Protein AF-A0A7S3LJ44-F1 (afdb_monomer_lite)

Sequence (161 aa):
GELAVGVLLSIAQGLLSTVARPLLLRAIIILIQNPDGLSDSEVNHQGAALAAGISICILVEGLLQAHVKQLLSIKLGSRFLGWTMALIHRKSLAVSEDALSKSGLVENSIIGNDLVRIYEDWRWMCLLPFIVTALIGGIVILGVTLKLSSLVGMAVMASIV

Structure (mmCIF, N/CA/C/O backbone):
data_AF-A0A7S3LJ44-F1
#
_entry.id   AF-A0A7S3LJ44-F1
#
loop_
_atom_site.group_PDB
_atom_site.id
_atom_site.type_symbol
_atom_site.label_atom_id
_atom_site.label_alt_id
_atom_site.label_comp_id
_atom_site.label_asym_id
_atom_site.label_entity_id
_atom_site.label_seq_id
_atom_site.pdbx_PDB_ins_code
_atom_site.Cartn_x
_atom_site.Cartn_y
_atom_site.Cartn_z
_atom_site.occupancy
_atom_site.B_iso_or_equiv
_atom_site.auth_seq_id
_atom_site.auth_comp_id
_atom_site.auth_asym_id
_atom_site.auth_atom_id
_atom_site.pdbx_PDB_model_num
ATOM 1 N N . GLY A 1 1 ? -16.992 10.499 3.369 1.00 76.81 1 GLY A N 1
ATOM 2 C CA . GLY A 1 1 ? -16.202 10.215 2.153 1.00 76.81 1 GLY A CA 1
ATOM 3 C C . GLY A 1 1 ? -14.746 9.828 2.399 1.00 76.81 1 GLY A C 1
ATOM 4 O O . GLY A 1 1 ? -14.104 9.394 1.456 1.00 76.81 1 GLY A O 1
ATOM 5 N N . GLU A 1 2 ? -14.197 9.945 3.615 1.00 81.81 2 GLU A N 1
ATOM 6 C CA . GLU A 1 2 ? -12.754 9.738 3.864 1.00 81.81 2 GLU A CA 1
ATOM 7 C C . GLU A 1 2 ? -12.274 8.293 3.648 1.00 81.81 2 GLU A C 1
ATOM 9 O O . GLU A 1 2 ? -11.165 8.092 3.163 1.00 81.81 2 GLU A O 1
ATOM 14 N N . LEU A 1 3 ? -13.120 7.297 3.940 1.00 85.31 3 LEU A N 1
ATOM 15 C CA . LEU A 1 3 ? -12.811 5.886 3.688 1.00 85.31 3 LEU A CA 1
ATOM 16 C C . LEU A 1 3 ? -12.661 5.598 2.187 1.00 85.31 3 LEU A C 1
ATOM 18 O O . LEU A 1 3 ? -11.682 4.982 1.784 1.00 85.31 3 LEU A O 1
ATOM 22 N N . ALA A 1 4 ? -13.576 6.104 1.354 1.00 89.38 4 ALA A N 1
ATOM 23 C CA . ALA A 1 4 ? -13.499 5.929 -0.097 1.00 89.38 4 ALA A CA 1
ATOM 24 C C . ALA A 1 4 ? -12.223 6.564 -0.673 1.00 89.38 4 ALA A C 1
ATOM 26 O O . ALA A 1 4 ? -11.517 5.930 -1.449 1.00 89.38 4 ALA A O 1
ATOM 27 N N . VAL A 1 5 ? -11.882 7.780 -0.234 1.00 91.31 5 VAL A N 1
ATOM 28 C CA . VAL A 1 5 ? -10.646 8.460 -0.651 1.00 91.31 5 VAL A CA 1
ATOM 29 C C . VAL A 1 5 ? -9.409 7.682 -0.194 1.00 91.31 5 VAL A C 1
ATOM 31 O O . VAL A 1 5 ? -8.505 7.460 -0.992 1.00 91.31 5 VAL A O 1
ATOM 34 N N . GLY A 1 6 ? -9.375 7.216 1.058 1.00 88.56 6 GLY A N 1
ATOM 35 C CA . GLY A 1 6 ? -8.257 6.426 1.574 1.00 88.56 6 GLY A CA 1
ATOM 36 C C . GLY A 1 6 ? -8.052 5.112 0.814 1.00 88.56 6 GLY A C 1
ATOM 37 O O . GLY A 1 6 ? -6.918 4.772 0.487 1.00 88.56 6 GLY A O 1
ATOM 38 N N . VAL A 1 7 ? -9.135 4.408 0.469 1.00 90.38 7 VAL A N 1
ATOM 39 C CA . VAL A 1 7 ? -9.077 3.173 -0.331 1.00 90.38 7 VAL A CA 1
ATOM 40 C C . VAL A 1 7 ? -8.586 3.457 -1.751 1.00 90.38 7 VAL A C 1
ATOM 42 O O . VAL A 1 7 ? -7.688 2.766 -2.223 1.00 90.38 7 VAL A O 1
ATOM 45 N N . LEU A 1 8 ? -9.103 4.495 -2.416 1.00 92.25 8 LEU A N 1
ATOM 46 C CA . LEU A 1 8 ? -8.665 4.873 -3.766 1.00 92.25 8 LEU A CA 1
ATOM 47 C C . LEU A 1 8 ? -7.177 5.244 -3.812 1.00 92.25 8 LEU A C 1
ATOM 49 O O . LEU A 1 8 ? -6.456 4.786 -4.696 1.00 92.25 8 LEU A O 1
ATOM 53 N N . LEU A 1 9 ? -6.698 6.021 -2.837 1.00 91.62 9 LEU A N 1
ATOM 54 C CA . LEU A 1 9 ? -5.278 6.367 -2.730 1.00 91.62 9 LEU A CA 1
ATOM 55 C C . LEU A 1 9 ? -4.411 5.133 -2.448 1.00 91.62 9 LEU A C 1
ATOM 57 O O . LEU A 1 9 ? -3.308 5.026 -2.976 1.00 91.62 9 LEU A O 1
ATOM 61 N N . SER A 1 10 ? -4.920 4.184 -1.660 1.00 91.12 10 SER A N 1
ATOM 62 C CA . SER A 1 10 ? -4.233 2.926 -1.365 1.00 91.12 10 SER A CA 1
ATOM 63 C C . SER A 1 10 ? -4.122 2.021 -2.599 1.00 91.12 10 SER A C 1
ATOM 65 O O . SER A 1 10 ? -3.060 1.445 -2.833 1.00 91.12 10 SER A O 1
ATOM 67 N N . ILE A 1 11 ? -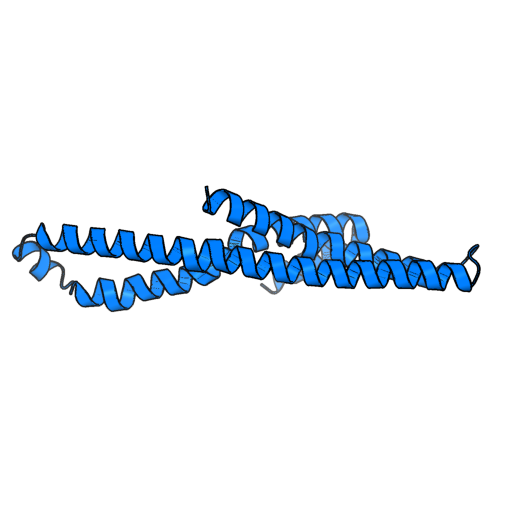5.166 1.971 -3.437 1.00 91.31 11 ILE A N 1
ATOM 68 C CA . ILE A 1 11 ? -5.138 1.292 -4.743 1.00 91.31 11 ILE A CA 1
ATOM 69 C C . ILE A 1 11 ? -4.098 1.942 -5.662 1.00 91.31 11 ILE A C 1
ATOM 71 O O . ILE A 1 11 ? -3.262 1.247 -6.238 1.00 91.31 11 ILE A O 1
ATOM 75 N N . ALA A 1 12 ? -4.119 3.273 -5.781 1.00 90.88 12 ALA A N 1
ATOM 76 C CA . ALA A 1 12 ? -3.168 4.004 -6.615 1.00 90.88 12 ALA A CA 1
ATOM 77 C C . ALA A 1 12 ? -1.716 3.773 -6.162 1.00 90.88 12 ALA A C 1
ATOM 79 O O . ALA A 1 12 ? -0.843 3.529 -6.992 1.00 90.88 12 ALA A O 1
ATOM 80 N N . GLN A 1 13 ? -1.471 3.779 -4.849 1.00 92.12 13 GLN A N 1
ATOM 81 C CA . GLN A 1 13 ? -0.169 3.460 -4.265 1.00 92.12 13 GLN A CA 1
ATOM 82 C C . GLN A 1 13 ? 0.279 2.031 -4.617 1.00 92.12 13 GLN A C 1
ATOM 84 O O . GLN A 1 13 ? 1.432 1.837 -4.996 1.00 92.12 13 GLN A O 1
ATOM 89 N N . GLY A 1 14 ? -0.615 1.041 -4.508 1.00 88.88 14 GLY A N 1
ATOM 90 C CA . GLY A 1 14 ? -0.314 -0.358 -4.829 1.00 88.88 14 GLY A CA 1
ATOM 91 C C . GLY A 1 14 ? 0.053 -0.563 -6.298 1.00 88.88 14 GLY A C 1
ATOM 92 O O . GLY A 1 14 ? 1.026 -1.251 -6.606 1.00 88.88 14 GLY A O 1
ATOM 93 N N . LEU A 1 15 ? -0.669 0.090 -7.212 1.00 89.12 15 LEU A N 1
ATOM 94 C CA . LEU A 1 15 ? -0.359 0.057 -8.645 1.00 89.12 15 LEU A CA 1
ATOM 95 C C . LEU A 1 15 ? 0.974 0.745 -8.958 1.00 89.12 15 LEU A C 1
ATOM 97 O O . LEU A 1 15 ? 1.778 0.225 -9.731 1.00 89.12 15 LEU A O 1
ATOM 101 N N . LEU A 1 16 ? 1.239 1.895 -8.341 1.00 89.62 16 LEU A N 1
ATOM 102 C CA . LEU A 1 16 ? 2.481 2.632 -8.554 1.00 89.62 16 LEU A CA 1
ATOM 103 C C . LEU A 1 16 ? 3.705 1.812 -8.105 1.00 89.62 16 LEU A C 1
ATOM 105 O O . LEU A 1 16 ? 4.692 1.715 -8.837 1.00 89.62 16 LEU A O 1
ATOM 109 N N . SER A 1 17 ? 3.615 1.159 -6.944 1.00 88.50 17 SER A N 1
ATOM 110 C CA . SER A 1 17 ? 4.731 0.395 -6.382 1.00 88.50 17 SER A CA 1
ATOM 111 C C . SER A 1 17 ? 4.990 -0.926 -7.114 1.00 88.50 17 SER A C 1
ATOM 113 O O . SER A 1 17 ? 6.148 -1.297 -7.311 1.00 88.50 17 SER A O 1
ATOM 115 N N . THR A 1 18 ? 3.936 -1.632 -7.538 1.00 88.88 18 THR A N 1
ATOM 116 C CA . THR A 1 18 ? 4.057 -2.990 -8.105 1.00 88.88 18 THR A CA 1
ATOM 117 C C . THR A 1 18 ? 4.041 -3.054 -9.621 1.00 88.88 18 THR A C 1
ATOM 119 O O . THR A 1 18 ? 4.565 -4.012 -10.182 1.00 88.88 18 THR A O 1
ATOM 122 N N . VAL A 1 19 ? 3.497 -2.042 -10.299 1.00 88.12 19 VAL A N 1
ATOM 123 C CA . VAL A 1 19 ? 3.418 -2.009 -11.765 1.00 88.12 19 VAL A CA 1
ATOM 124 C C . VAL A 1 19 ? 4.377 -0.971 -12.333 1.00 88.12 19 VAL A C 1
ATOM 126 O O . VAL A 1 19 ? 5.262 -1.317 -13.115 1.00 88.12 19 VAL A O 1
ATOM 129 N N . ALA A 1 20 ? 4.251 0.297 -11.929 1.00 87.44 20 ALA A N 1
ATOM 130 C CA . ALA A 1 20 ? 5.025 1.375 -12.545 1.00 87.44 20 ALA A CA 1
ATOM 131 C C . ALA A 1 20 ? 6.531 1.239 -12.274 1.00 87.44 20 ALA A C 1
ATOM 133 O O . AL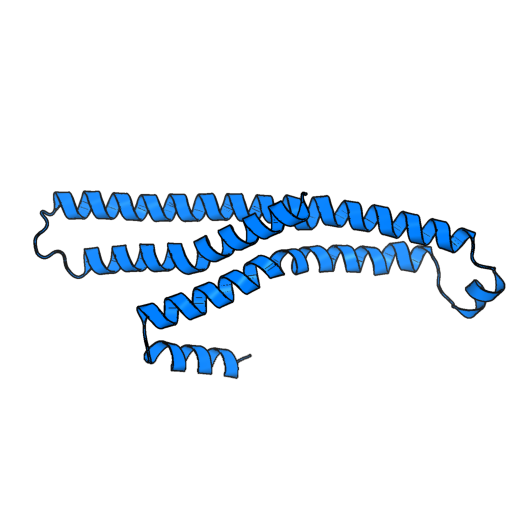A A 1 20 ? 7.334 1.339 -13.202 1.00 87.44 20 ALA A O 1
ATOM 134 N N . ARG A 1 21 ? 6.926 0.946 -11.028 1.00 87.38 21 ARG A N 1
ATOM 135 C CA . ARG A 1 21 ? 8.345 0.832 -10.659 1.00 87.38 21 ARG A CA 1
ATOM 136 C C . ARG A 1 21 ? 9.072 -0.306 -11.406 1.00 87.38 21 ARG A C 1
ATOM 138 O O . ARG A 1 21 ? 10.112 -0.016 -11.999 1.00 87.38 21 ARG A O 1
ATOM 145 N N . PRO A 1 22 ? 8.566 -1.557 -11.464 1.00 87.31 22 PRO A N 1
ATOM 146 C CA . PRO A 1 22 ? 9.215 -2.609 -12.252 1.00 87.31 22 PRO A CA 1
ATOM 147 C C . PRO A 1 22 ? 9.249 -2.323 -13.757 1.00 87.31 22 PRO A C 1
ATOM 149 O O . PRO A 1 22 ? 10.240 -2.646 -14.409 1.00 87.31 22 PRO A O 1
ATOM 152 N N . LEU A 1 23 ? 8.207 -1.693 -14.316 1.00 87.62 23 LEU A N 1
ATOM 153 C CA . LEU A 1 23 ? 8.180 -1.318 -15.734 1.00 87.62 23 LEU A CA 1
ATOM 154 C C . LEU A 1 23 ? 9.235 -0.260 -16.076 1.00 87.62 23 LEU A C 1
ATOM 156 O O . LEU A 1 23 ? 9.946 -0.412 -17.067 1.00 87.62 23 LEU A O 1
ATOM 160 N N . LEU A 1 24 ? 9.368 0.779 -15.247 1.00 87.50 24 LEU A N 1
ATOM 161 C CA . LEU A 1 24 ? 10.394 1.809 -15.425 1.00 87.50 24 LEU A CA 1
ATOM 162 C C . LEU A 1 24 ? 11.801 1.218 -15.303 1.00 87.50 24 LEU A C 1
ATOM 164 O O . LEU A 1 24 ? 12.668 1.509 -16.124 1.00 87.50 24 LEU A O 1
ATOM 168 N N . LEU A 1 25 ? 12.019 0.336 -14.325 1.00 87.44 25 LEU A N 1
ATOM 169 C CA . LEU A 1 25 ? 13.302 -0.340 -14.153 1.00 87.44 25 LEU A CA 1
ATOM 170 C C . LEU A 1 25 ? 13.634 -1.235 -15.357 1.00 87.44 25 LEU A C 1
ATOM 172 O O . LEU A 1 25 ? 14.760 -1.223 -15.849 1.00 87.44 25 LEU A O 1
ATOM 176 N N . ARG A 1 26 ? 12.641 -1.956 -15.890 1.00 85.81 26 ARG A N 1
ATOM 177 C CA . ARG A 1 26 ? 12.791 -2.745 -17.118 1.00 85.81 26 ARG A CA 1
ATOM 178 C C . ARG A 1 26 ? 13.149 -1.866 -18.319 1.00 85.81 26 ARG A C 1
ATOM 180 O O . ARG A 1 26 ? 14.005 -2.261 -19.103 1.00 85.81 26 ARG A O 1
ATOM 187 N N . ALA A 1 27 ? 12.523 -0.698 -18.463 1.00 86.25 27 ALA A N 1
ATOM 188 C CA . ALA A 1 27 ? 12.820 0.232 -19.552 1.00 86.25 27 ALA A CA 1
ATOM 189 C C . ALA A 1 27 ? 14.277 0.722 -19.504 1.00 86.25 27 ALA A C 1
ATOM 191 O O . ALA A 1 27 ? 14.942 0.741 -20.536 1.00 86.25 27 ALA A O 1
ATOM 192 N N . ILE A 1 28 ? 14.796 1.027 -18.309 1.00 86.12 28 ILE A N 1
ATOM 193 C CA . ILE A 1 28 ? 16.209 1.395 -18.121 1.00 86.12 28 ILE A CA 1
ATOM 194 C C . ILE A 1 28 ? 17.136 0.245 -18.527 1.00 86.12 28 ILE A C 1
ATOM 196 O O . ILE A 1 28 ? 18.104 0.468 -19.247 1.00 86.12 28 ILE A O 1
ATOM 200 N N . ILE A 1 29 ? 16.838 -0.988 -18.106 1.00 85.69 29 ILE A N 1
ATOM 201 C CA . ILE A 1 29 ? 17.660 -2.157 -18.457 1.00 85.69 29 ILE A CA 1
ATOM 202 C C . ILE A 1 29 ? 17.701 -2.359 -19.976 1.00 85.69 29 ILE A C 1
ATOM 204 O O . ILE A 1 29 ? 18.773 -2.589 -20.528 1.00 85.69 29 ILE A O 1
ATOM 208 N N . ILE A 1 30 ? 16.559 -2.238 -20.660 1.00 85.44 30 ILE A N 1
ATOM 209 C CA . ILE A 1 30 ? 16.484 -2.396 -22.119 1.00 85.44 30 ILE A CA 1
ATOM 210 C C . ILE A 1 30 ? 17.289 -1.304 -22.835 1.00 85.44 30 ILE A C 1
ATOM 212 O O . ILE A 1 30 ? 18.012 -1.626 -23.776 1.00 85.44 30 ILE A O 1
ATOM 216 N N . LEU A 1 31 ? 17.202 -0.051 -22.368 1.00 82.88 31 LEU A N 1
ATOM 217 C CA . LEU A 1 31 ? 17.961 1.078 -22.918 1.00 82.88 31 LEU A CA 1
ATOM 218 C C . LEU A 1 31 ? 19.478 0.860 -22.802 1.00 82.88 31 LEU A C 1
ATOM 220 O O . LEU A 1 31 ? 20.220 1.203 -23.714 1.00 82.88 31 LEU A O 1
ATOM 224 N N . ILE A 1 32 ? 19.935 0.261 -21.698 1.00 82.38 32 ILE A N 1
ATOM 225 C CA . ILE A 1 32 ? 21.353 -0.067 -21.488 1.00 82.38 32 ILE A CA 1
ATOM 226 C C . ILE A 1 32 ? 21.785 -1.267 -22.349 1.00 82.38 32 ILE A C 1
ATOM 228 O O . ILE A 1 32 ? 22.918 -1.306 -22.818 1.00 82.38 32 ILE A O 1
ATOM 232 N N . GLN A 1 33 ? 20.910 -2.262 -22.539 1.00 82.56 33 GLN A N 1
ATOM 233 C CA . GLN A 1 33 ? 21.244 -3.509 -23.239 1.00 82.56 33 GLN A CA 1
ATOM 234 C C . GLN A 1 33 ? 21.248 -3.396 -24.768 1.00 82.56 33 GLN A C 1
ATOM 236 O O . GLN A 1 33 ? 22.014 -4.112 -25.402 1.00 82.56 33 GLN A O 1
ATOM 241 N N . ASN A 1 34 ? 20.406 -2.540 -25.357 1.00 74.69 34 ASN A N 1
ATOM 242 C CA . ASN A 1 34 ? 20.332 -2.348 -26.810 1.00 74.69 34 ASN A CA 1
ATOM 243 C C . ASN A 1 34 ? 20.461 -0.854 -27.160 1.00 74.69 34 ASN A C 1
ATOM 245 O O . ASN A 1 34 ? 19.450 -0.210 -27.443 1.00 74.69 34 ASN A O 1
ATOM 249 N N . PRO A 1 35 ? 21.680 -0.287 -27.148 1.00 69.19 35 PRO A N 1
ATOM 250 C CA . PRO A 1 35 ? 21.918 1.094 -27.575 1.00 69.19 35 PRO A CA 1
ATOM 251 C C . PRO A 1 35 ? 21.853 1.282 -29.106 1.00 69.19 35 PRO A C 1
ATOM 253 O O . PRO A 1 35 ? 22.077 2.387 -29.599 1.00 69.19 35 PRO A O 1
ATOM 256 N N . ASP A 1 36 ? 21.562 0.220 -29.866 1.00 58.28 36 ASP A N 1
ATOM 257 C CA . ASP A 1 36 ? 21.636 0.190 -31.326 1.00 58.28 36 ASP A CA 1
ATOM 258 C C . ASP A 1 36 ? 20.724 1.248 -31.974 1.00 58.28 36 ASP A C 1
ATOM 260 O O . ASP A 1 36 ? 19.501 1.110 -32.027 1.00 58.28 36 ASP A O 1
ATOM 264 N N . GLY A 1 37 ? 21.341 2.311 -32.496 1.00 61.75 37 GLY A N 1
ATOM 265 C CA . GLY A 1 37 ? 20.680 3.357 -33.283 1.00 61.75 37 GLY A CA 1
ATOM 266 C C . GLY A 1 37 ? 20.503 4.713 -32.593 1.00 61.75 37 GLY A C 1
ATOM 267 O O . GLY A 1 37 ? 19.991 5.626 -33.237 1.00 61.75 37 GLY A O 1
ATOM 268 N N . LEU A 1 38 ? 20.936 4.876 -31.337 1.00 65.06 38 LEU A N 1
ATOM 269 C CA . LEU A 1 38 ? 20.912 6.156 -30.612 1.00 65.06 38 LEU A CA 1
ATOM 270 C C . LEU A 1 38 ? 22.332 6.708 -30.439 1.00 65.06 38 LEU A C 1
ATOM 272 O O . LEU A 1 38 ? 23.267 5.959 -30.168 1.00 65.06 38 LEU A O 1
ATOM 276 N N . SER A 1 39 ? 22.504 8.025 -30.565 1.00 74.00 39 SER A N 1
ATOM 277 C CA . SER A 1 39 ? 23.787 8.663 -30.235 1.00 74.00 39 SER A CA 1
ATOM 278 C C . SER A 1 39 ? 24.044 8.609 -28.722 1.00 74.00 39 SER A C 1
ATOM 280 O O . SER A 1 39 ? 23.103 8.712 -27.933 1.00 74.00 39 SER A O 1
ATOM 282 N N . ASP A 1 40 ? 25.311 8.561 -28.290 1.00 74.81 40 ASP A N 1
ATOM 283 C CA . ASP A 1 40 ? 25.703 8.535 -26.862 1.00 74.81 40 ASP A CA 1
ATOM 284 C C . ASP A 1 40 ? 25.051 9.659 -26.028 1.00 74.81 40 ASP A C 1
ATOM 286 O O . ASP A 1 40 ? 24.754 9.502 -24.841 1.00 74.81 40 ASP A O 1
ATOM 290 N N . SER A 1 41 ? 24.779 10.809 -26.655 1.00 74.06 41 SER A N 1
ATOM 291 C CA . SER A 1 41 ? 24.080 11.924 -26.009 1.00 74.06 41 SER A CA 1
ATOM 292 C C . SER A 1 41 ? 22.580 11.672 -25.796 1.00 74.06 41 SER A C 1
ATOM 294 O O . SER A 1 41 ? 22.013 12.180 -24.829 1.00 74.06 41 SER A O 1
ATOM 296 N N . GLU A 1 42 ? 21.921 10.925 -26.681 1.00 77.00 42 GLU A N 1
ATOM 297 C CA . GLU A 1 42 ? 20.486 10.622 -26.594 1.00 77.00 42 GLU A CA 1
ATOM 298 C C . GLU A 1 42 ? 20.221 9.523 -25.568 1.00 77.00 42 GLU A C 1
ATOM 300 O O . GLU A 1 42 ? 19.290 9.647 -24.771 1.00 77.00 42 GLU A O 1
ATOM 305 N N . VAL A 1 43 ? 21.089 8.507 -25.514 1.00 77.44 43 VAL A N 1
ATOM 306 C CA . VAL A 1 43 ? 21.043 7.456 -24.484 1.00 77.44 43 VAL A CA 1
ATOM 307 C C . VAL A 1 43 ? 21.180 8.071 -23.089 1.00 77.44 43 VAL A C 1
ATOM 309 O O . VAL A 1 43 ? 20.398 7.753 -22.192 1.00 77.44 43 VAL A O 1
ATOM 312 N N . ASN A 1 44 ? 22.103 9.024 -22.912 1.00 81.44 44 ASN A N 1
ATOM 313 C CA . ASN A 1 44 ? 22.272 9.734 -21.644 1.00 81.44 44 ASN A CA 1
ATOM 314 C C . ASN A 1 44 ? 21.055 10.594 -21.272 1.00 81.44 44 ASN A C 1
ATOM 316 O O . ASN A 1 44 ? 20.632 10.583 -20.115 1.00 81.44 44 ASN A O 1
ATOM 320 N N . HIS A 1 45 ? 20.458 11.314 -22.228 1.00 83.06 45 HIS A N 1
ATOM 321 C CA . HIS A 1 45 ? 19.283 12.144 -21.948 1.00 83.06 45 HIS A CA 1
ATOM 322 C C . HIS A 1 45 ? 18.048 11.296 -21.599 1.00 83.06 45 HIS A C 1
ATOM 324 O O . HIS A 1 45 ? 17.346 11.584 -20.628 1.00 83.06 45 HIS A O 1
ATOM 330 N N . GLN A 1 46 ? 17.808 10.211 -22.341 1.00 82.81 46 GLN A N 1
ATOM 331 C CA . GLN A 1 46 ? 16.699 9.289 -22.085 1.00 82.81 46 GLN A CA 1
ATOM 332 C C . GLN A 1 46 ? 16.896 8.496 -20.786 1.00 82.81 46 GLN A C 1
ATOM 334 O O . GLN A 1 46 ? 15.951 8.344 -20.009 1.00 82.81 46 GLN A O 1
ATOM 339 N N . GLY A 1 47 ? 18.122 8.052 -20.498 1.00 84.31 47 GLY A N 1
ATOM 340 C CA . GLY A 1 47 ? 18.464 7.382 -19.244 1.00 84.31 47 GLY A CA 1
ATOM 341 C C . GLY A 1 47 ? 18.260 8.291 -18.031 1.00 84.31 47 GLY A C 1
ATOM 342 O O . GLY A 1 47 ? 17.633 7.883 -17.051 1.00 84.31 47 GLY A O 1
ATOM 343 N N . ALA A 1 48 ? 18.699 9.551 -18.121 1.00 86.06 48 ALA A N 1
ATOM 344 C CA . ALA A 1 48 ? 18.470 10.551 -17.081 1.00 86.06 48 ALA A CA 1
ATOM 345 C C . ALA A 1 48 ? 16.972 10.831 -16.870 1.00 86.06 48 ALA A C 1
ATOM 347 O O . ALA A 1 48 ? 16.517 10.903 -15.726 1.00 86.06 48 ALA A O 1
ATOM 348 N N . ALA A 1 49 ? 16.186 10.923 -17.948 1.00 88.06 49 ALA A N 1
ATOM 349 C CA . ALA A 1 49 ? 14.739 11.120 -17.867 1.00 88.06 49 ALA A CA 1
ATOM 350 C C . ALA A 1 49 ? 14.022 9.939 -17.183 1.00 88.06 49 ALA A C 1
ATOM 352 O O . ALA A 1 49 ? 13.173 10.152 -16.315 1.00 88.06 49 ALA A O 1
ATOM 353 N N . LEU A 1 50 ? 14.387 8.694 -17.509 1.00 88.56 50 LEU A N 1
ATOM 354 C CA . LEU A 1 50 ? 13.822 7.500 -16.869 1.00 88.56 50 LEU A CA 1
ATOM 355 C C . LEU A 1 50 ? 14.214 7.393 -15.387 1.00 88.56 50 LEU A C 1
ATOM 357 O O . LEU A 1 50 ? 13.368 7.072 -14.549 1.00 88.56 50 LEU A O 1
ATOM 361 N N . ALA A 1 51 ? 15.464 7.714 -15.038 1.00 88.75 51 ALA A N 1
ATOM 362 C CA . ALA A 1 51 ? 15.927 7.744 -13.649 1.00 88.75 51 ALA A CA 1
ATOM 363 C C . ALA A 1 51 ? 15.215 8.831 -12.820 1.00 88.75 51 ALA A C 1
ATOM 365 O O . ALA A 1 51 ? 14.807 8.591 -11.676 1.00 88.75 51 ALA A O 1
ATOM 366 N N . ALA A 1 52 ? 14.994 10.010 -13.410 1.00 91.31 52 ALA A N 1
ATOM 367 C CA . ALA A 1 52 ? 14.170 11.055 -12.810 1.00 91.31 52 ALA A CA 1
ATOM 368 C C . ALA A 1 52 ? 12.720 10.576 -12.618 1.00 91.31 52 ALA A C 1
ATOM 370 O O . ALA A 1 52 ? 12.145 10.772 -11.547 1.00 91.31 52 ALA A O 1
ATOM 371 N N . GLY A 1 53 ? 12.160 9.864 -13.602 1.00 90.00 53 GLY A N 1
ATOM 372 C CA . GLY A 1 53 ? 10.839 9.240 -13.513 1.00 90.00 53 GLY A CA 1
ATOM 373 C C . GLY A 1 53 ? 10.708 8.263 -12.341 1.00 90.00 53 GLY A C 1
ATOM 374 O O . GLY A 1 53 ? 9.730 8.331 -11.596 1.00 90.00 53 GLY A O 1
ATOM 375 N N . ILE A 1 54 ? 11.710 7.407 -12.108 1.00 90.75 54 ILE A N 1
ATOM 376 C CA . ILE A 1 54 ? 11.742 6.511 -10.937 1.00 90.75 54 ILE A CA 1
ATOM 377 C C . ILE A 1 54 ? 11.792 7.310 -9.634 1.00 90.75 54 ILE A C 1
ATOM 379 O O . ILE A 1 54 ? 11.059 7.001 -8.695 1.00 90.75 54 ILE A O 1
ATOM 383 N N . SER A 1 55 ? 12.622 8.349 -9.576 1.00 91.69 55 SER A N 1
ATOM 384 C CA . SER A 1 55 ? 12.758 9.184 -8.377 1.00 91.69 55 SER A CA 1
ATOM 385 C C . SER A 1 55 ? 11.432 9.861 -8.013 1.00 91.69 55 SER A C 1
ATOM 387 O O . SER A 1 55 ? 11.004 9.819 -6.859 1.00 91.69 55 SER A O 1
ATOM 389 N N . ILE A 1 56 ? 10.732 10.410 -9.011 1.00 93.12 56 ILE A N 1
ATOM 390 C CA . ILE A 1 56 ? 9.396 10.996 -8.846 1.00 93.12 56 ILE A CA 1
ATOM 391 C C . ILE A 1 56 ? 8.389 9.925 -8.416 1.00 93.12 56 ILE A C 1
ATOM 393 O O . ILE A 1 56 ? 7.614 10.153 -7.491 1.00 93.12 56 ILE A O 1
ATOM 397 N N . CYS A 1 57 ? 8.420 8.746 -9.039 1.00 92.31 57 CYS A N 1
ATOM 398 C CA . CYS A 1 57 ? 7.545 7.626 -8.699 1.00 92.31 57 CYS A CA 1
ATOM 399 C C . CYS A 1 57 ? 7.687 7.222 -7.221 1.00 92.31 57 CYS A C 1
ATOM 401 O O . CYS A 1 57 ? 6.684 7.076 -6.527 1.00 92.31 57 CYS A O 1
ATOM 403 N N . ILE A 1 58 ? 8.921 7.099 -6.719 1.00 92.12 58 ILE A N 1
ATOM 404 C CA . ILE A 1 58 ? 9.203 6.764 -5.314 1.00 92.12 58 ILE A CA 1
ATOM 405 C C . ILE A 1 58 ? 8.711 7.874 -4.378 1.00 92.12 58 ILE A C 1
ATOM 407 O O . ILE A 1 58 ? 8.121 7.590 -3.335 1.00 92.12 58 ILE A O 1
ATOM 411 N N . LEU A 1 59 ? 8.917 9.138 -4.749 1.00 94.81 59 LEU A N 1
ATOM 412 C CA . LEU A 1 59 ? 8.478 10.273 -3.941 1.00 94.81 59 LEU A CA 1
ATOM 413 C C . LEU A 1 59 ? 6.947 10.340 -3.841 1.00 94.81 59 LEU A C 1
ATOM 415 O O . LEU A 1 59 ? 6.403 10.482 -2.746 1.00 94.81 59 LEU A O 1
ATOM 419 N N . VAL A 1 60 ? 6.247 10.179 -4.966 1.00 93.69 60 VAL A N 1
ATOM 420 C CA . VAL A 1 60 ? 4.777 10.146 -5.013 1.00 93.69 60 VAL A CA 1
ATOM 421 C C . VAL A 1 60 ? 4.232 8.960 -4.221 1.00 93.69 60 VAL A C 1
ATOM 423 O O . VAL A 1 60 ? 3.270 9.117 -3.471 1.00 93.69 60 VAL A O 1
ATOM 426 N N . GLU A 1 61 ? 4.863 7.791 -4.319 1.00 91.44 61 GLU A N 1
ATOM 427 C CA . GLU A 1 61 ? 4.498 6.621 -3.521 1.00 91.44 61 GLU A CA 1
ATOM 428 C C . GLU A 1 61 ? 4.630 6.890 -2.018 1.00 91.44 61 GLU A C 1
ATOM 430 O O . GLU A 1 61 ? 3.705 6.589 -1.262 1.00 91.44 61 GLU A O 1
ATOM 435 N N . GLY A 1 62 ? 5.733 7.511 -1.587 1.00 91.81 62 GLY A N 1
ATOM 436 C CA . GLY A 1 62 ? 5.939 7.890 -0.189 1.00 91.81 62 GLY A CA 1
ATOM 437 C C . GLY A 1 62 ? 4.873 8.867 0.316 1.00 91.81 62 GLY A C 1
ATOM 438 O O . GLY A 1 62 ? 4.327 8.687 1.408 1.00 91.81 62 GLY A O 1
ATOM 439 N N . LEU A 1 63 ? 4.511 9.862 -0.501 1.00 94.19 63 LEU A N 1
ATOM 440 C CA . LEU A 1 63 ? 3.446 10.816 -0.178 1.00 94.19 63 LEU A CA 1
ATOM 441 C C . LEU A 1 63 ? 2.076 10.138 -0.076 1.00 94.19 63 LEU A C 1
ATOM 443 O O . LEU A 1 63 ? 1.334 10.403 0.875 1.00 94.19 63 LEU A O 1
ATOM 447 N N . LEU A 1 64 ? 1.746 9.253 -1.020 1.00 91.69 64 LEU A N 1
ATOM 448 C CA . LEU A 1 64 ? 0.504 8.479 -1.010 1.00 91.69 64 LEU A CA 1
ATOM 449 C C . LEU A 1 64 ? 0.430 7.581 0.226 1.00 91.69 64 LEU A C 1
ATOM 451 O O . LEU A 1 64 ? -0.576 7.599 0.933 1.00 91.69 64 LEU A O 1
ATOM 455 N N . GLN A 1 65 ? 1.508 6.862 0.543 1.00 91.06 65 GLN A N 1
ATOM 456 C CA . GLN A 1 65 ? 1.565 5.983 1.708 1.00 91.06 65 GLN A CA 1
ATOM 457 C C . GLN A 1 65 ? 1.358 6.755 3.016 1.00 91.06 65 GLN A C 1
ATOM 459 O O . GLN A 1 65 ? 0.623 6.300 3.898 1.00 91.06 65 GLN A O 1
ATOM 464 N N . ALA A 1 66 ? 1.973 7.934 3.147 1.00 92.25 66 ALA A N 1
ATOM 465 C CA . ALA A 1 66 ? 1.776 8.798 4.306 1.00 92.25 66 ALA A CA 1
ATOM 466 C C . ALA A 1 66 ? 0.311 9.257 4.428 1.00 92.25 66 ALA A C 1
ATOM 468 O O . ALA A 1 66 ? -0.276 9.171 5.509 1.00 92.25 66 ALA A O 1
ATOM 469 N N . HIS A 1 67 ? -0.312 9.671 3.320 1.00 91.75 67 HIS A N 1
ATOM 470 C CA . HIS A 1 67 ? -1.711 10.108 3.304 1.00 91.75 67 HIS A CA 1
ATOM 471 C C . HIS A 1 67 ? -2.694 8.977 3.620 1.00 91.75 67 HIS A C 1
ATOM 473 O O . HIS A 1 67 ? -3.628 9.181 4.398 1.00 91.75 67 HIS A O 1
ATOM 479 N N . VAL A 1 68 ? -2.477 7.780 3.070 1.00 91.19 68 VAL A N 1
ATOM 480 C CA . VAL A 1 68 ? -3.307 6.596 3.337 1.00 91.19 68 VAL A CA 1
ATOM 481 C C . VAL A 1 68 ? -3.249 6.228 4.819 1.00 91.19 68 VAL A C 1
ATOM 483 O O . VAL A 1 68 ? -4.297 6.049 5.441 1.00 91.19 68 VAL A O 1
ATOM 486 N N . LYS A 1 69 ? -2.051 6.198 5.420 1.00 90.75 69 LYS A N 1
ATOM 487 C CA . LYS A 1 69 ? -1.889 5.948 6.863 1.00 90.75 69 LYS A CA 1
ATOM 488 C C . LYS A 1 69 ? -2.586 7.023 7.701 1.00 90.75 69 LYS A C 1
ATOM 490 O O . LYS A 1 69 ? -3.311 6.696 8.638 1.00 90.75 69 LYS A O 1
ATOM 495 N N . GLN A 1 70 ? -2.443 8.296 7.344 1.00 92.31 70 GLN A N 1
ATOM 496 C CA . GLN A 1 70 ? -3.087 9.382 8.083 1.00 92.31 70 GLN A CA 1
ATOM 497 C C . GLN A 1 70 ? -4.623 9.316 8.014 1.00 92.31 70 GLN A C 1
ATOM 499 O O . GLN A 1 70 ? -5.302 9.553 9.015 1.00 92.31 70 GLN A O 1
ATOM 504 N N . LEU A 1 71 ? -5.186 8.995 6.846 1.00 91.31 71 LEU A N 1
ATOM 505 C CA . LEU A 1 71 ? -6.634 8.915 6.642 1.00 91.31 71 LEU A CA 1
ATOM 506 C C . LEU A 1 71 ? -7.240 7.651 7.264 1.00 91.31 71 LEU A C 1
ATOM 508 O O . LEU A 1 71 ? -8.164 7.754 8.071 1.00 91.31 71 LEU A O 1
ATOM 512 N N . LEU A 1 72 ? -6.735 6.472 6.895 1.00 89.88 72 LEU A N 1
ATOM 513 C CA . LEU A 1 72 ? -7.335 5.194 7.282 1.00 89.88 72 LEU A CA 1
ATOM 514 C C . LEU A 1 72 ? -6.946 4.770 8.701 1.00 89.88 72 LEU A C 1
ATOM 516 O O . LEU A 1 72 ? -7.808 4.326 9.455 1.00 89.88 72 LEU A O 1
ATOM 520 N N . SER A 1 73 ? -5.679 4.927 9.094 1.00 89.69 73 SER A N 1
ATOM 521 C CA . SER A 1 73 ? -5.232 4.468 10.415 1.00 89.69 73 SER A CA 1
ATOM 522 C C . SER A 1 73 ? -5.558 5.484 11.499 1.00 89.69 73 SER A C 1
ATOM 524 O O . SER A 1 73 ? -6.164 5.123 12.503 1.00 89.69 73 SER A O 1
ATOM 526 N N . ILE A 1 74 ? -5.194 6.750 11.294 1.00 90.31 74 ILE A N 1
ATOM 527 C CA . ILE A 1 74 ? -5.297 7.755 12.357 1.00 90.31 74 ILE A CA 1
ATOM 528 C C . ILE A 1 74 ? -6.699 8.366 12.388 1.00 90.31 74 ILE A C 1
ATOM 530 O O . ILE A 1 74 ? -7.428 8.163 13.352 1.00 90.31 74 ILE A O 1
ATOM 534 N N . LYS A 1 75 ? -7.137 9.066 11.335 1.00 91.25 75 LYS A N 1
ATOM 535 C CA . LYS A 1 75 ? -8.434 9.771 11.369 1.00 91.25 75 LYS A CA 1
ATOM 536 C C . LYS A 1 75 ? -9.619 8.826 11.550 1.00 91.25 75 LYS A C 1
ATOM 538 O O . LYS A 1 75 ? -10.469 9.067 12.407 1.00 91.25 75 LYS A O 1
ATOM 543 N N . LEU A 1 76 ? -9.690 7.766 10.747 1.00 90.62 76 LEU A N 1
ATOM 544 C CA . LEU A 1 76 ? -10.796 6.817 10.821 1.00 90.62 76 LEU A CA 1
ATOM 545 C C . LEU A 1 76 ? -10.708 5.940 12.077 1.00 90.62 76 LEU A C 1
ATOM 547 O O . LEU A 1 76 ? -11.718 5.780 12.759 1.00 90.62 76 LEU A O 1
ATOM 551 N N . GLY A 1 77 ? -9.513 5.452 12.427 1.00 90.38 77 GLY A N 1
ATOM 552 C CA . GLY A 1 77 ? -9.303 4.645 13.632 1.00 90.38 77 GLY A CA 1
ATOM 553 C C . GLY A 1 77 ? -9.644 5.403 14.917 1.00 90.38 77 GLY A C 1
ATOM 554 O O . GLY A 1 77 ? -10.365 4.878 15.760 1.00 90.38 77 GLY A O 1
ATOM 555 N N . SER A 1 78 ? -9.219 6.664 15.056 1.00 91.56 78 SER A N 1
ATOM 556 C CA . SER A 1 78 ? -9.547 7.471 16.240 1.00 91.56 78 SER A CA 1
ATOM 557 C C . SER A 1 78 ? -11.042 7.789 16.336 1.00 91.56 78 SER A C 1
ATOM 559 O O . SER A 1 78 ? -11.600 7.781 17.431 1.00 91.56 78 SER A O 1
ATOM 561 N N . ARG A 1 79 ? -11.721 8.028 15.204 1.00 91.69 79 ARG A N 1
ATOM 562 C CA . ARG A 1 79 ? -13.184 8.208 15.193 1.00 91.69 79 ARG A CA 1
ATOM 563 C C . ARG A 1 79 ? -13.916 6.930 15.579 1.00 91.69 79 ARG A C 1
ATOM 565 O O . ARG A 1 79 ? -14.871 6.997 16.348 1.00 91.69 79 ARG A O 1
ATOM 572 N N . PHE A 1 80 ? -13.465 5.788 15.066 1.00 91.00 80 PHE A N 1
ATOM 573 C CA . PHE A 1 80 ? -14.017 4.488 15.424 1.00 91.00 80 PHE A CA 1
ATOM 574 C C . PHE A 1 80 ? -13.838 4.201 16.918 1.00 91.00 80 PHE A C 1
ATOM 576 O O . PHE A 1 80 ? -14.806 3.852 17.587 1.00 91.00 80 PHE A O 1
ATOM 583 N N . LEU A 1 81 ? -12.637 4.426 17.458 1.00 92.81 81 LEU A N 1
ATOM 584 C CA . LEU A 1 81 ? -12.351 4.254 18.881 1.00 92.81 81 LEU A CA 1
ATOM 585 C C . LEU A 1 81 ? -13.254 5.144 19.745 1.00 92.81 81 LEU A C 1
ATOM 587 O O . LEU A 1 81 ? -13.894 4.650 20.670 1.00 92.81 81 LEU A O 1
ATOM 591 N N . GLY A 1 82 ? -13.365 6.434 19.411 1.00 92.38 82 GLY A N 1
ATOM 592 C CA . GLY A 1 82 ? -14.220 7.369 20.145 1.00 92.38 82 GLY A CA 1
ATOM 593 C C . GLY A 1 82 ? -15.704 6.990 20.100 1.00 92.38 82 GLY A C 1
ATOM 594 O O . GLY A 1 82 ? -16.394 7.065 21.116 1.00 92.38 82 GLY A O 1
ATOM 595 N N . TRP A 1 83 ? -16.197 6.534 18.945 1.00 94.12 83 TRP A N 1
ATOM 596 C CA . TRP A 1 83 ? -17.582 6.080 18.805 1.00 94.12 83 TRP A CA 1
ATOM 597 C C . TRP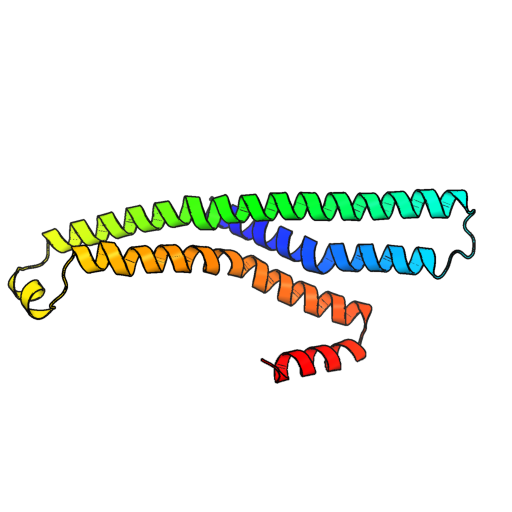 A 1 83 ? -17.852 4.808 19.612 1.00 94.12 83 TRP A C 1
ATOM 599 O O . TRP A 1 83 ? -18.826 4.752 20.363 1.00 94.12 83 TRP A O 1
ATOM 609 N N . THR A 1 84 ? -16.969 3.815 19.520 1.00 92.12 84 THR A N 1
ATOM 610 C CA . THR A 1 84 ? -17.121 2.545 20.237 1.00 92.12 84 THR A CA 1
ATOM 611 C C . THR A 1 84 ? -17.007 2.736 21.748 1.00 92.12 84 THR A C 1
ATOM 613 O O . THR A 1 84 ? -17.825 2.197 22.487 1.00 92.12 84 THR A O 1
ATOM 616 N N . MET A 1 85 ? -16.079 3.573 22.220 1.00 91.12 85 MET A N 1
ATOM 617 C CA . MET A 1 85 ? -15.963 3.919 23.640 1.00 91.12 85 MET A CA 1
ATOM 618 C C . MET A 1 85 ? -17.249 4.574 24.168 1.00 91.12 85 MET A C 1
ATOM 620 O O . MET A 1 85 ? -17.753 4.185 25.220 1.00 91.12 85 MET A O 1
ATOM 624 N N . ALA A 1 86 ? -17.838 5.508 23.410 1.00 91.62 86 ALA A N 1
ATOM 625 C CA . ALA A 1 86 ? -19.104 6.137 23.782 1.00 91.62 86 ALA A CA 1
ATOM 626 C C . ALA A 1 86 ? -20.279 5.141 23.809 1.00 91.62 86 ALA A C 1
ATOM 628 O O . ALA A 1 86 ? -21.163 5.251 24.659 1.00 91.62 86 ALA A O 1
ATOM 629 N N . LEU A 1 87 ? -20.305 4.166 22.895 1.00 90.81 87 LEU A N 1
ATOM 630 C CA . LEU A 1 87 ? -21.323 3.114 22.876 1.00 90.81 87 LEU A CA 1
ATOM 631 C C . LEU A 1 87 ? -21.189 2.156 24.061 1.00 90.81 87 LEU A C 1
ATOM 633 O O . LEU A 1 87 ? -22.200 1.831 24.683 1.00 90.81 87 LEU A O 1
ATOM 637 N N . ILE A 1 88 ? -19.963 1.743 24.391 1.00 89.31 88 ILE A N 1
ATOM 638 C CA . ILE A 1 88 ? -19.689 0.876 25.541 1.00 89.31 88 ILE A CA 1
ATOM 639 C C . ILE A 1 88 ? -20.125 1.573 26.827 1.00 89.31 88 ILE A C 1
ATOM 641 O O . ILE A 1 88 ? -20.911 0.999 27.572 1.00 89.31 88 ILE A O 1
ATOM 645 N N . HIS A 1 89 ? -19.734 2.833 27.023 1.00 88.19 89 HIS A N 1
ATOM 646 C CA . HIS A 1 89 ? -20.125 3.602 28.206 1.00 88.19 89 HIS A CA 1
ATOM 647 C C . HIS A 1 89 ? -21.642 3.849 28.280 1.00 88.19 89 HIS A C 1
ATOM 649 O O . HIS A 1 89 ? -22.245 3.881 29.347 1.00 88.19 89 HIS A O 1
ATOM 655 N N . ARG A 1 90 ? -22.330 4.044 27.149 1.00 88.81 90 ARG A N 1
ATOM 656 C CA . ARG A 1 90 ? -23.803 4.142 27.162 1.00 88.81 90 ARG A CA 1
ATOM 657 C C . ARG A 1 90 ? -24.459 2.815 27.523 1.00 88.81 90 ARG A C 1
ATOM 659 O O . ARG A 1 90 ? -25.508 2.811 28.160 1.00 88.81 90 ARG A O 1
ATOM 666 N N . LYS A 1 91 ? -23.871 1.698 27.090 1.00 86.06 91 LYS A N 1
ATOM 667 C CA . LYS A 1 91 ? -24.391 0.365 27.380 1.00 86.06 91 LYS A CA 1
ATOM 668 C C . LYS A 1 91 ? -24.111 -0.043 28.824 1.00 86.06 91 LYS A C 1
ATOM 670 O O . LYS A 1 91 ? -25.005 -0.635 29.418 1.00 86.06 91 LYS A O 1
ATOM 675 N N . SER A 1 92 ? -22.952 0.302 29.387 1.00 83.50 92 SER A N 1
ATOM 676 C CA . SER A 1 92 ? -22.612 0.012 30.786 1.00 83.50 92 SER A CA 1
ATOM 677 C C . SER A 1 92 ? -23.621 0.640 31.748 1.00 83.50 92 SER A C 1
ATOM 679 O O . SER A 1 92 ? -24.122 -0.048 32.630 1.00 83.50 92 SER A O 1
ATOM 681 N N . LEU A 1 93 ? -24.050 1.878 31.483 1.00 82.69 93 LEU A N 1
ATOM 682 C CA . LEU A 1 93 ? -25.084 2.572 32.266 1.00 82.69 93 LEU A CA 1
ATOM 683 C C . LEU A 1 93 ? -26.483 1.930 32.203 1.00 82.69 93 LEU A C 1
ATOM 685 O O . LEU A 1 93 ? -27.322 2.215 33.051 1.00 82.69 93 LEU A O 1
ATOM 689 N N . ALA A 1 94 ? -26.764 1.109 31.188 1.00 84.06 94 ALA A N 1
ATOM 690 C CA . ALA A 1 94 ? -28.073 0.486 30.979 1.00 84.06 94 ALA A CA 1
ATOM 691 C C . ALA A 1 94 ? -28.121 -0.997 31.393 1.00 84.06 94 ALA A C 1
ATOM 693 O O . ALA A 1 94 ? -29.169 -1.632 31.272 1.00 84.06 94 ALA A O 1
ATOM 694 N N . VAL A 1 95 ? -26.994 -1.578 31.815 1.00 81.94 95 VAL A N 1
ATOM 695 C CA . VAL A 1 95 ? -26.895 -2.985 32.224 1.00 81.94 95 VAL A CA 1
ATOM 696 C C . VAL A 1 95 ? -27.172 -3.099 33.723 1.00 81.94 95 VAL A C 1
ATOM 698 O O . VAL A 1 95 ? -26.674 -2.307 34.515 1.00 81.94 95 VAL A O 1
ATOM 701 N N . SER A 1 96 ? -27.977 -4.087 34.121 1.00 77.06 96 SER A N 1
ATOM 702 C CA . SER A 1 96 ? -28.244 -4.349 35.537 1.00 77.06 96 SER A CA 1
ATOM 703 C C . SER 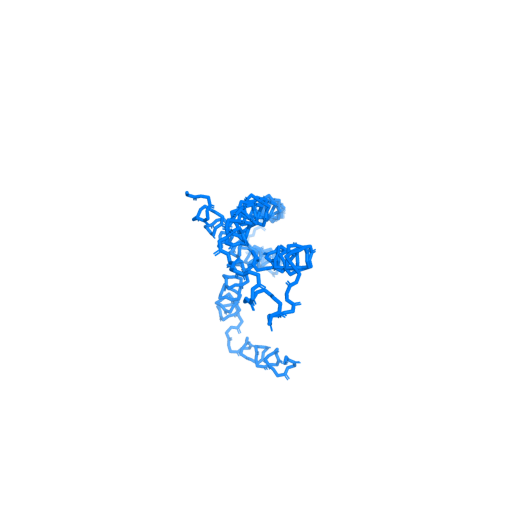A 1 96 ? -27.010 -4.920 36.240 1.00 77.06 96 SER A C 1
ATOM 705 O O . SER A 1 96 ? -26.266 -5.721 35.667 1.00 77.06 96 SER A O 1
ATOM 707 N N . GLU A 1 97 ? -26.824 -4.565 37.512 1.00 74.69 97 GLU A N 1
ATOM 708 C CA . GLU A 1 97 ? -25.698 -5.043 38.332 1.00 74.69 97 GLU A CA 1
ATOM 709 C C . GLU A 1 97 ? -25.623 -6.579 38.402 1.00 74.69 97 GLU A C 1
ATOM 711 O O . GLU A 1 97 ? -24.534 -7.150 38.421 1.00 74.69 97 GLU A O 1
ATOM 716 N N . ASP A 1 98 ? -26.772 -7.259 38.349 1.00 75.69 98 ASP A N 1
ATOM 717 C CA . ASP A 1 98 ? -26.861 -8.723 38.392 1.00 75.69 98 ASP A CA 1
ATOM 718 C C . ASP A 1 98 ? -26.349 -9.404 37.105 1.00 75.69 98 ASP A C 1
ATOM 720 O O . ASP A 1 98 ? -25.857 -10.531 37.133 1.00 75.69 98 ASP A O 1
ATOM 724 N N . ALA A 1 99 ? -26.427 -8.719 35.959 1.00 72.81 99 ALA A N 1
ATOM 725 C CA . ALA A 1 99 ? -25.826 -9.189 34.710 1.00 72.81 99 ALA A CA 1
ATOM 726 C C . ALA A 1 99 ? -24.320 -8.883 34.658 1.00 72.81 99 ALA A C 1
ATOM 728 O O . ALA A 1 99 ? -23.546 -9.679 34.121 1.00 72.81 99 ALA A O 1
ATOM 729 N N . LEU A 1 100 ? -23.895 -7.762 35.249 1.00 72.81 100 LEU A N 1
ATOM 730 C CA . LEU A 1 100 ? -22.488 -7.373 35.327 1.00 72.81 100 LEU A CA 1
ATOM 731 C C . LEU A 1 100 ? -21.690 -8.332 36.222 1.00 72.81 100 LEU A C 1
ATOM 733 O O . LEU A 1 100 ? -20.656 -8.845 35.792 1.00 72.81 100 LEU A O 1
ATOM 737 N N . SER A 1 101 ? -22.207 -8.653 37.412 1.00 70.88 101 SER A N 1
ATOM 738 C CA . SER A 1 101 ? -21.567 -9.573 38.364 1.00 70.88 101 SER A CA 1
ATOM 739 C C . SER A 1 101 ? -21.398 -10.989 37.798 1.00 70.88 101 SER A C 1
ATOM 741 O O . SER A 1 101 ? -20.352 -11.607 37.988 1.00 70.88 101 SER A O 1
ATOM 743 N N . LYS A 1 102 ? -22.380 -11.477 37.025 1.00 75.50 102 LYS A N 1
ATOM 744 C CA . LYS A 1 102 ? -22.322 -12.770 36.318 1.00 75.50 102 LYS A CA 1
ATOM 745 C C . LYS A 1 102 ? -21.337 -12.780 35.152 1.00 75.50 102 LYS A C 1
ATOM 747 O O . LYS A 1 102 ? -20.805 -13.834 34.821 1.00 75.50 102 LYS A O 1
ATOM 752 N N . SER A 1 103 ? -21.113 -11.631 34.516 1.00 69.19 103 SER A N 1
ATOM 753 C CA . SER A 1 103 ? -20.210 -11.529 33.367 1.00 69.19 103 SER A CA 1
ATOM 754 C C . SER A 1 103 ? -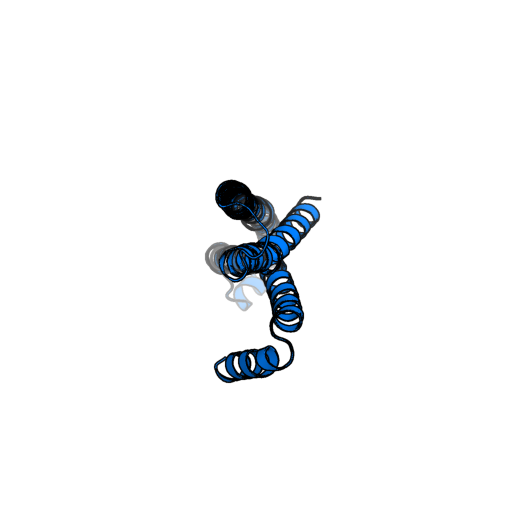18.730 -11.491 33.756 1.00 69.19 103 SER A C 1
ATOM 756 O O . SER A 1 103 ? -17.882 -11.806 32.927 1.00 69.19 103 SER A O 1
ATOM 758 N N . GLY A 1 104 ? -18.406 -11.083 34.991 1.00 66.62 104 GLY A N 1
ATOM 759 C CA . GLY A 1 104 ? -17.021 -10.862 35.426 1.00 66.62 104 GLY A CA 1
ATOM 760 C C . GLY A 1 104 ? -16.285 -9.773 34.631 1.00 66.62 104 GLY A C 1
ATOM 761 O O . GLY A 1 104 ? -15.074 -9.619 34.776 1.00 66.62 104 GLY A O 1
ATOM 762 N N . LEU A 1 105 ? -16.994 -9.027 33.777 1.00 68.00 105 LEU A N 1
ATOM 763 C CA . LEU A 1 105 ? -16.420 -8.006 32.916 1.00 68.00 105 LEU A CA 1
ATOM 764 C C . LEU A 1 105 ? -16.268 -6.701 33.692 1.00 68.00 105 LEU A C 1
ATOM 766 O O . LEU A 1 105 ? -17.233 -6.140 34.206 1.00 68.00 105 LEU A O 1
ATOM 770 N N . VAL A 1 106 ? -15.041 -6.191 33.723 1.00 76.56 106 VAL A N 1
ATOM 771 C CA . VAL A 1 106 ? -14.737 -4.855 34.231 1.00 76.56 106 VAL A CA 1
ATOM 772 C C . VAL A 1 106 ? -14.720 -3.907 33.037 1.00 76.56 106 VAL A C 1
ATOM 774 O O . VAL A 1 106 ? -13.884 -4.056 32.148 1.00 76.56 106 VAL A O 1
ATOM 777 N N . GLU A 1 107 ? -15.622 -2.924 33.011 1.00 75.88 107 GLU A N 1
ATOM 778 C CA . GLU A 1 107 ? -15.727 -1.922 31.935 1.00 75.88 107 GLU A CA 1
ATOM 779 C C . GLU A 1 107 ? -14.370 -1.284 31.602 1.00 75.88 107 GLU A C 1
ATOM 781 O O . GLU A 1 107 ? -13.977 -1.204 30.437 1.00 75.88 107 GLU A O 1
ATOM 786 N N . ASN A 1 108 ? -13.600 -0.936 32.637 1.00 80.38 108 ASN A N 1
ATOM 787 C CA . ASN A 1 108 ? -12.258 -0.377 32.487 1.00 80.38 108 ASN A CA 1
ATOM 788 C C . ASN A 1 108 ? -11.287 -1.325 31.766 1.00 80.38 108 ASN A C 1
ATOM 790 O O . ASN A 1 108 ? -10.396 -0.849 31.070 1.00 80.38 108 ASN A O 1
ATOM 794 N N . SER A 1 109 ? -11.448 -2.646 31.897 1.00 86.62 109 SER A N 1
ATOM 795 C CA . SER A 1 109 ? -10.603 -3.618 31.192 1.00 86.62 109 SER A CA 1
ATOM 796 C C . SER A 1 109 ? -10.960 -3.699 29.712 1.00 86.62 109 SER A C 1
ATOM 798 O O . SER A 1 109 ? -10.064 -3.747 28.877 1.00 86.62 109 SER A O 1
ATOM 800 N N . ILE A 1 110 ? -12.250 -3.661 29.369 1.00 85.06 110 ILE A N 1
ATOM 801 C CA . ILE A 1 110 ? -12.687 -3.681 27.965 1.00 85.06 110 ILE A CA 1
ATOM 802 C C . ILE A 1 110 ? -12.188 -2.419 27.251 1.00 85.06 110 ILE A C 1
ATOM 804 O O . ILE A 1 110 ? -11.655 -2.477 26.144 1.00 85.06 110 ILE A O 1
ATOM 808 N N . ILE A 1 111 ? -12.333 -1.262 27.900 1.00 85.56 111 ILE A N 1
ATOM 809 C CA . ILE A 1 111 ? -11.910 0.017 27.327 1.00 85.56 111 ILE A CA 1
ATOM 810 C C . ILE A 1 111 ? -10.380 0.139 27.297 1.00 85.56 111 ILE A C 1
ATOM 812 O O . ILE A 1 111 ? -9.820 0.589 26.300 1.00 85.56 111 ILE A O 1
ATOM 816 N N . GLY A 1 112 ? -9.700 -0.249 28.376 1.00 85.75 112 GLY A N 1
ATOM 817 C CA . GLY A 1 112 ? -8.259 -0.057 28.525 1.00 85.75 112 GLY A CA 1
ATOM 818 C C . GLY A 1 112 ? -7.401 -1.077 27.779 1.00 85.75 112 GLY A C 1
ATOM 819 O O . GLY A 1 112 ? -6.333 -0.718 27.295 1.00 85.75 112 GLY A O 1
ATOM 820 N N . ASN A 1 113 ? -7.850 -2.329 27.670 1.00 89.19 113 ASN A N 1
ATOM 821 C CA . ASN A 1 113 ? -7.074 -3.405 27.056 1.00 89.19 113 ASN A CA 1
ATOM 822 C C . ASN A 1 113 ? -7.603 -3.756 25.660 1.00 89.19 113 ASN A C 1
ATOM 824 O O . ASN A 1 113 ? -6.875 -3.664 24.672 1.00 89.19 113 ASN A O 1
ATOM 828 N N . ASP A 1 114 ? -8.885 -4.104 25.555 1.00 90.12 114 ASP A N 1
ATOM 829 C CA . ASP A 1 114 ? -9.417 -4.689 24.320 1.00 90.12 114 ASP A CA 1
ATOM 830 C C . ASP A 1 114 ? -9.593 -3.636 23.221 1.00 90.12 114 ASP A C 1
ATOM 832 O O . ASP A 1 114 ? -9.191 -3.851 22.078 1.00 90.12 114 ASP A O 1
ATOM 836 N N . LEU A 1 115 ? -10.131 -2.459 23.559 1.00 90.56 115 LEU A N 1
ATOM 837 C CA . LEU A 1 115 ? -10.298 -1.376 22.587 1.00 90.56 115 LEU A CA 1
ATOM 838 C C . LEU A 1 115 ? -8.969 -0.809 22.085 1.00 90.56 115 LEU A C 1
ATOM 840 O O . LEU A 1 115 ? -8.853 -0.478 20.903 1.00 90.56 115 LEU A O 1
ATOM 844 N N . VAL A 1 116 ? -7.969 -0.709 22.963 1.00 90.75 116 VAL A N 1
ATOM 845 C CA . VAL A 1 116 ? -6.624 -0.264 22.580 1.00 90.75 116 VAL A CA 1
ATOM 846 C C . VAL A 1 116 ? -5.999 -1.273 21.624 1.00 90.75 116 VAL A C 1
ATOM 848 O O . VAL A 1 116 ? -5.513 -0.876 20.567 1.00 90.75 116 VAL A O 1
ATOM 851 N N . ARG A 1 117 ? -6.111 -2.572 21.921 1.00 92.44 117 ARG A N 1
ATOM 852 C CA . ARG A 1 117 ? -5.622 -3.631 21.035 1.00 92.44 117 ARG A CA 1
ATOM 853 C C . ARG A 1 117 ? -6.302 -3.605 19.665 1.00 92.44 117 ARG A C 1
ATOM 855 O O . ARG A 1 117 ? -5.619 -3.655 18.648 1.00 92.44 117 ARG A O 1
ATOM 862 N N . ILE A 1 118 ? -7.625 -3.431 19.620 1.00 91.38 118 ILE A N 1
ATOM 863 C CA . ILE A 1 118 ? -8.364 -3.272 18.355 1.00 91.38 118 ILE A CA 1
ATOM 864 C C . ILE A 1 118 ? -7.854 -2.056 17.572 1.00 91.38 118 ILE A C 1
ATOM 866 O O . ILE A 1 118 ? -7.702 -2.123 16.353 1.00 91.38 118 ILE A O 1
ATOM 870 N N . TYR A 1 119 ? -7.578 -0.939 18.249 1.00 90.81 119 TYR A N 1
ATOM 871 C CA . TYR A 1 119 ? -7.036 0.256 17.606 1.00 90.81 119 TYR A CA 1
ATOM 872 C C . TYR A 1 119 ? -5.603 0.055 17.083 1.00 90.81 119 TYR A C 1
ATOM 874 O O . TYR A 1 119 ? -5.257 0.585 16.026 1.00 90.81 119 TYR A O 1
ATOM 882 N N . GLU A 1 120 ? -4.773 -0.722 17.776 1.00 90.12 120 GLU A N 1
ATOM 883 C CA . GLU A 1 120 ? -3.433 -1.092 17.310 1.00 90.12 120 GLU A CA 1
ATOM 884 C C . GLU A 1 120 ? -3.490 -2.012 16.086 1.00 90.12 120 GLU A C 1
ATOM 886 O O . GLU A 1 120 ? -2.860 -1.712 15.065 1.00 90.12 120 GLU A O 1
ATOM 891 N N . ASP A 1 121 ? -4.315 -3.060 16.139 1.00 91.12 121 ASP A N 1
ATOM 892 C CA . ASP A 1 121 ? -4.537 -3.994 15.030 1.00 91.12 121 ASP A CA 1
ATOM 893 C C . ASP A 1 121 ? -5.125 -3.275 13.803 1.00 91.12 121 ASP A C 1
ATOM 895 O O . ASP A 1 121 ? -4.739 -3.538 12.657 1.00 91.12 121 ASP A O 1
ATOM 899 N N . TRP A 1 122 ? -5.979 -2.271 14.028 1.00 90.00 122 TRP A N 1
ATOM 900 C CA . TRP A 1 122 ? -6.534 -1.427 12.971 1.00 90.00 122 TRP A CA 1
ATOM 901 C C . TRP A 1 122 ? -5.449 -0.749 12.126 1.00 90.00 122 TRP A C 1
ATOM 903 O O . TRP A 1 122 ? -5.597 -0.635 10.906 1.00 90.00 122 TRP A O 1
ATOM 913 N N . ARG A 1 123 ? -4.328 -0.323 12.731 1.00 84.44 123 ARG A N 1
ATOM 914 C CA . ARG A 1 123 ? -3.237 0.346 11.993 1.00 84.44 123 ARG A CA 1
ATOM 915 C C . ARG A 1 123 ? -2.642 -0.564 10.921 1.00 84.44 123 ARG A C 1
ATOM 917 O O . ARG A 1 123 ? -2.298 -0.075 9.844 1.00 84.44 123 ARG A O 1
ATOM 924 N N . TRP A 1 124 ? -2.567 -1.865 11.191 1.00 84.88 124 TRP A N 1
ATOM 925 C CA . TRP A 1 124 ? -2.081 -2.864 10.242 1.00 84.88 124 TRP A CA 1
ATOM 926 C C . TRP A 1 124 ? -3.137 -3.214 9.195 1.00 84.88 124 TRP A C 1
ATOM 928 O O . TRP A 1 124 ? -2.822 -3.273 8.006 1.00 84.88 124 TRP A O 1
ATOM 938 N N . MET A 1 125 ? -4.405 -3.336 9.600 1.00 86.38 125 MET A N 1
ATOM 939 C CA . MET A 1 125 ? -5.511 -3.600 8.671 1.00 86.38 125 MET A CA 1
ATOM 940 C C . MET A 1 125 ? -5.689 -2.501 7.615 1.00 86.38 125 MET A C 1
ATOM 942 O O . MET A 1 125 ? -6.131 -2.778 6.501 1.00 86.38 125 MET A O 1
ATOM 946 N N . CYS A 1 126 ? -5.282 -1.265 7.908 1.00 85.88 126 CYS A N 1
ATOM 947 C CA . CYS A 1 126 ? -5.310 -0.163 6.942 1.00 85.88 126 CYS A CA 1
ATOM 948 C C . CYS A 1 126 ? -4.436 -0.394 5.699 1.00 85.88 126 CYS A C 1
ATOM 950 O O . CYS A 1 126 ? -4.642 0.270 4.685 1.00 85.88 126 CYS A O 1
ATOM 952 N N . LEU A 1 127 ? -3.468 -1.315 5.759 1.00 85.94 127 LEU A N 1
ATOM 953 C CA . LEU A 1 127 ? -2.622 -1.681 4.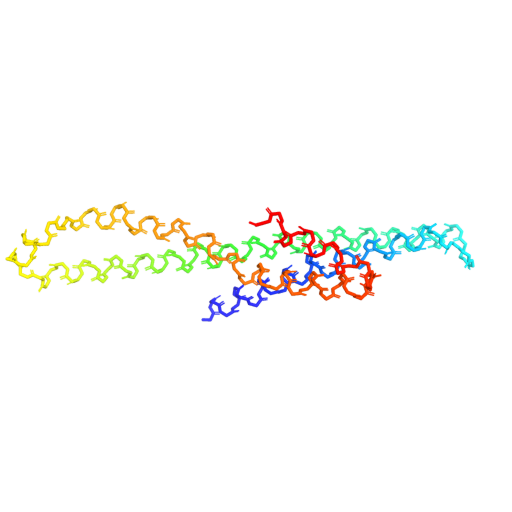620 1.00 85.94 127 LEU A CA 1
ATOM 954 C C . LEU A 1 127 ? -3.270 -2.726 3.706 1.00 85.94 127 LEU A C 1
ATOM 956 O O . LEU A 1 127 ? -2.759 -2.976 2.619 1.00 85.94 127 LEU A O 1
ATOM 960 N N . LEU A 1 128 ? -4.392 -3.323 4.108 1.00 89.81 128 LEU A N 1
ATOM 961 C CA . LEU A 1 128 ? -5.037 -4.400 3.361 1.00 89.81 128 LEU A CA 1
ATOM 962 C C . LEU A 1 128 ? -5.398 -4.011 1.912 1.00 89.81 128 LEU A C 1
ATOM 964 O O . LEU A 1 128 ? -5.068 -4.787 1.013 1.00 89.81 128 LEU A O 1
ATOM 968 N N . PRO A 1 129 ? -5.979 -2.827 1.618 1.00 88.50 129 PRO A N 1
ATOM 969 C CA . PRO A 1 129 ? -6.290 -2.451 0.235 1.00 88.50 129 PRO A CA 1
ATOM 970 C C . PRO A 1 129 ? -5.033 -2.325 -0.642 1.00 88.50 129 PRO A C 1
ATOM 972 O O . PRO A 1 129 ? -5.026 -2.749 -1.801 1.00 88.50 129 PRO A O 1
ATOM 975 N N . PHE A 1 130 ? -3.946 -1.801 -0.071 1.00 91.12 130 PHE A N 1
ATOM 976 C CA . PHE A 1 130 ? -2.636 -1.745 -0.716 1.00 91.12 130 PHE A CA 1
ATOM 977 C C . PHE A 1 130 ? -2.093 -3.151 -0.992 1.00 91.12 130 PHE A C 1
ATOM 979 O O . PHE A 1 130 ? -1.651 -3.416 -2.101 1.00 91.12 130 PHE A O 1
ATOM 986 N N . ILE A 1 131 ? -2.159 -4.068 -0.023 1.00 90.12 131 ILE A N 1
ATOM 987 C CA . ILE A 1 131 ? -1.641 -5.437 -0.179 1.00 90.12 131 ILE A CA 1
ATOM 988 C C . ILE A 1 131 ? -2.380 -6.175 -1.298 1.00 90.12 131 ILE A C 1
ATOM 990 O O . ILE A 1 131 ? -1.743 -6.789 -2.149 1.00 90.12 131 ILE A O 1
ATOM 994 N N . VAL A 1 132 ? -3.713 -6.088 -1.333 1.00 91.88 132 VAL A N 1
ATOM 995 C CA . VAL A 1 132 ? -4.528 -6.749 -2.367 1.00 91.88 132 VAL A CA 1
ATOM 996 C C . VAL A 1 132 ? -4.165 -6.231 -3.758 1.00 91.88 132 VAL A C 1
ATOM 998 O O . VAL A 1 132 ? -3.947 -7.008 -4.685 1.00 91.88 132 VAL A O 1
ATOM 1001 N N . THR A 1 133 ? -4.066 -4.913 -3.906 1.00 91.38 133 THR A N 1
ATOM 1002 C CA . THR A 1 133 ? -3.754 -4.288 -5.199 1.00 91.38 133 THR A CA 1
ATOM 1003 C C . THR A 1 133 ? -2.318 -4.548 -5.633 1.00 91.38 133 THR A C 1
ATOM 1005 O O . THR A 1 133 ? -2.087 -4.851 -6.800 1.00 91.38 133 THR A O 1
ATOM 1008 N N . ALA A 1 134 ? -1.373 -4.516 -4.695 1.00 89.75 134 ALA A N 1
ATOM 1009 C CA . ALA A 1 134 ? 0.020 -4.872 -4.919 1.00 89.75 134 ALA A CA 1
ATOM 1010 C C . ALA A 1 134 ? 0.176 -6.338 -5.352 1.00 89.75 134 ALA A C 1
ATOM 1012 O O . ALA A 1 134 ? 0.917 -6.632 -6.288 1.00 89.75 134 ALA A O 1
ATOM 1013 N N . LEU A 1 135 ? -0.553 -7.261 -4.719 1.00 90.31 135 LEU A N 1
ATOM 1014 C CA . LEU A 1 135 ? -0.519 -8.679 -5.069 1.00 90.31 135 LEU A CA 1
ATOM 1015 C C . LEU A 1 135 ? -1.044 -8.913 -6.491 1.00 90.31 135 LEU A C 1
ATOM 1017 O O . LEU A 1 135 ? -0.368 -9.544 -7.301 1.00 90.31 135 LEU A O 1
ATOM 1021 N N . ILE A 1 136 ? -2.219 -8.363 -6.814 1.00 91.19 136 ILE A N 1
ATOM 1022 C CA . ILE A 1 136 ? -2.819 -8.494 -8.150 1.00 91.19 136 ILE A CA 1
ATOM 1023 C C . ILE A 1 136 ? -1.913 -7.848 -9.208 1.00 91.19 136 ILE A C 1
ATOM 1025 O O . ILE A 1 136 ? -1.605 -8.477 -10.220 1.00 91.19 136 ILE A O 1
ATOM 1029 N N . GLY A 1 137 ? -1.445 -6.620 -8.964 1.00 88.44 137 GLY A N 1
ATOM 1030 C CA . GLY A 1 137 ? -0.541 -5.903 -9.865 1.00 88.44 137 GLY A CA 1
ATOM 1031 C C . GLY A 1 137 ? 0.771 -6.654 -10.097 1.00 88.44 137 GLY A C 1
ATOM 1032 O O . GLY A 1 137 ? 1.202 -6.801 -11.241 1.00 88.44 137 GLY A O 1
ATOM 1033 N N . GLY A 1 138 ? 1.358 -7.205 -9.033 1.00 87.00 138 GLY A N 1
ATOM 1034 C CA . GLY A 1 138 ? 2.574 -8.012 -9.091 1.00 87.00 138 GLY A CA 1
ATOM 1035 C C . GLY A 1 138 ? 2.406 -9.286 -9.920 1.00 87.00 138 GLY A C 1
ATOM 1036 O O . GLY A 1 138 ? 3.221 -9.544 -10.804 1.00 87.00 138 GLY A O 1
ATOM 1037 N N . ILE A 1 139 ? 1.328 -10.049 -9.704 1.00 88.81 139 ILE A N 1
ATOM 1038 C CA . ILE A 1 139 ? 1.031 -11.262 -10.489 1.00 88.81 139 ILE A CA 1
ATOM 1039 C C . ILE A 1 139 ? 0.897 -10.917 -11.978 1.00 88.81 139 ILE A C 1
ATOM 1041 O O . ILE A 1 139 ? 1.508 -11.570 -12.827 1.00 88.81 139 ILE A O 1
ATOM 1045 N N . VAL A 1 140 ? 0.142 -9.862 -12.301 1.00 88.88 140 VAL A N 1
ATOM 1046 C CA . VAL A 1 140 ? -0.069 -9.425 -13.688 1.00 88.88 140 VAL A CA 1
ATOM 1047 C C . VAL A 1 140 ? 1.253 -9.019 -14.340 1.00 88.88 140 VAL A C 1
ATOM 1049 O O . VAL A 1 140 ? 1.555 -9.470 -15.448 1.00 88.88 140 VAL A O 1
ATOM 1052 N N . ILE A 1 141 ? 2.077 -8.209 -13.668 1.00 88.44 141 ILE A N 1
ATOM 1053 C CA . ILE A 1 141 ? 3.310 -7.696 -14.273 1.00 88.44 141 ILE A CA 1
ATOM 1054 C C . ILE A 1 141 ? 4.378 -8.776 -14.445 1.00 88.44 141 ILE A C 1
ATOM 1056 O O . ILE A 1 141 ? 5.096 -8.775 -15.451 1.00 88.44 141 ILE A O 1
ATOM 1060 N N . LEU A 1 142 ? 4.454 -9.723 -13.505 1.00 85.50 142 LEU A N 1
ATOM 1061 C CA . LEU A 1 142 ? 5.329 -10.888 -13.604 1.00 85.50 142 LEU A CA 1
ATOM 1062 C C . LEU A 1 142 ? 4.898 -11.790 -14.763 1.00 85.50 142 LEU A C 1
ATOM 1064 O O . LEU A 1 142 ? 5.744 -12.179 -15.570 1.00 85.50 142 LEU A O 1
ATOM 1068 N N . GLY A 1 143 ? 3.595 -12.046 -14.904 1.00 84.19 143 GLY A N 1
ATOM 1069 C CA . GLY A 1 143 ? 3.048 -12.819 -16.018 1.00 84.19 143 GLY A CA 1
ATOM 1070 C C . GLY A 1 143 ? 3.366 -12.195 -17.380 1.00 84.19 143 GLY A C 1
ATOM 1071 O O . GLY A 1 143 ? 3.814 -12.890 -18.292 1.00 84.19 143 GLY A O 1
ATOM 1072 N N . VAL A 1 144 ? 3.218 -10.873 -17.512 1.00 84.50 144 VAL A N 1
ATOM 1073 C CA . VAL A 1 144 ? 3.513 -10.152 -18.764 1.00 84.50 144 VAL A CA 1
ATOM 1074 C C . VAL A 1 144 ? 5.014 -10.100 -19.063 1.00 84.50 144 VAL A C 1
ATOM 1076 O O . VAL A 1 144 ? 5.422 -10.229 -20.219 1.00 84.50 144 VAL A O 1
ATOM 1079 N N . THR A 1 145 ? 5.853 -9.906 -18.045 1.00 81.19 145 THR A N 1
ATOM 1080 C CA . THR A 1 145 ? 7.294 -9.681 -18.243 1.00 81.19 145 THR A CA 1
ATOM 1081 C C . THR A 1 145 ? 8.071 -10.981 -18.433 1.00 81.19 145 THR A C 1
ATOM 1083 O O . THR A 1 145 ? 8.946 -11.042 -19.294 1.00 81.19 145 THR A O 1
ATOM 1086 N N . LEU A 1 146 ? 7.749 -12.020 -17.656 1.00 81.56 146 LEU A N 1
ATOM 1087 C CA . LEU A 1 146 ? 8.526 -13.264 -17.563 1.00 81.56 146 LEU A CA 1
ATOM 1088 C C . LEU A 1 146 ? 7.783 -14.497 -18.109 1.00 81.56 146 LEU A C 1
ATOM 1090 O O . LEU A 1 146 ? 8.388 -15.562 -18.232 1.00 81.56 146 LEU A O 1
ATOM 1094 N N . LYS A 1 147 ? 6.492 -14.379 -18.461 1.00 83.81 147 LYS A N 1
ATOM 1095 C CA . LYS A 1 147 ? 5.661 -15.468 -19.013 1.00 83.81 147 LYS A CA 1
ATOM 1096 C C . LYS A 1 147 ? 5.720 -16.735 -18.141 1.00 83.81 147 LYS A C 1
ATOM 1098 O O . LYS A 1 147 ? 5.546 -16.652 -16.928 1.00 83.81 147 LYS A O 1
ATOM 1103 N N . LEU A 1 148 ? 5.965 -17.906 -18.738 1.00 77.94 148 LEU A N 1
ATOM 1104 C CA . LEU A 1 148 ? 5.969 -19.217 -18.072 1.00 77.94 148 LEU A CA 1
ATOM 1105 C C . LEU A 1 148 ? 6.984 -19.316 -16.925 1.00 77.94 148 LEU A C 1
ATOM 1107 O O . LEU A 1 148 ? 6.707 -19.978 -15.929 1.00 77.94 148 LEU A O 1
ATOM 1111 N N . SER A 1 149 ? 8.113 -18.608 -17.010 1.00 82.12 149 SER A N 1
ATOM 1112 C CA . SER A 1 149 ? 9.128 -18.610 -15.951 1.00 82.12 149 SER A CA 1
ATOM 1113 C C . SER A 1 149 ? 8.626 -17.972 -14.648 1.00 82.12 149 SER A C 1
ATOM 1115 O O . SER A 1 149 ? 9.124 -18.301 -13.574 1.00 82.12 149 SER A O 1
ATOM 1117 N N . SER A 1 150 ? 7.606 -17.104 -14.713 1.00 81.75 150 SER A N 1
ATOM 1118 C CA . SER A 1 150 ? 6.993 -16.505 -13.517 1.00 81.75 150 SER A CA 1
ATOM 1119 C C . SER A 1 150 ? 6.198 -17.508 -12.675 1.00 81.75 150 SER A C 1
ATOM 1121 O O . SER A 1 150 ? 6.159 -17.372 -11.454 1.00 81.75 150 SER A O 1
ATOM 1123 N N . LEU A 1 151 ? 5.608 -18.539 -13.296 1.00 81.31 151 LEU A N 1
ATOM 1124 C CA . LEU A 1 151 ? 4.782 -19.532 -12.600 1.00 81.31 151 LEU A CA 1
ATOM 1125 C C . LEU A 1 151 ? 5.602 -20.360 -11.613 1.00 81.31 151 LEU A C 1
ATOM 1127 O O . LEU A 1 151 ? 5.137 -20.623 -10.509 1.00 81.31 151 LEU A O 1
ATOM 1131 N N . VAL A 1 152 ? 6.837 -20.711 -11.980 1.00 84.94 152 VAL A N 1
ATOM 1132 C CA . VAL A 1 152 ? 7.748 -21.454 -11.099 1.00 84.94 152 VAL A CA 1
ATOM 1133 C C . VAL A 1 152 ? 8.109 -20.613 -9.873 1.00 84.94 152 VAL A C 1
ATOM 1135 O O . VAL A 1 152 ? 8.035 -21.103 -8.751 1.00 84.94 152 VAL A O 1
ATOM 1138 N N . GLY A 1 153 ? 8.423 -19.328 -10.066 1.00 82.19 153 GLY A N 1
ATOM 1139 C CA . GLY A 1 153 ? 8.710 -18.411 -8.958 1.00 82.19 153 GLY A CA 1
ATOM 1140 C C . GLY A 1 153 ? 7.515 -18.211 -8.020 1.00 82.19 153 GLY A C 1
ATOM 1141 O O . GLY A 1 153 ? 7.681 -18.230 -6.801 1.00 82.19 153 GLY A O 1
ATOM 1142 N N . MET A 1 154 ? 6.303 -18.083 -8.572 1.00 83.81 154 MET A N 1
ATOM 1143 C CA . MET A 1 154 ? 5.074 -17.981 -7.775 1.00 83.81 154 MET A CA 1
ATOM 1144 C C . MET A 1 154 ? 4.780 -19.269 -6.994 1.00 83.81 154 MET A C 1
ATOM 1146 O O . MET A 1 154 ? 4.407 -19.194 -5.826 1.00 83.81 154 MET A O 1
ATOM 1150 N N . ALA A 1 155 ? 4.993 -20.441 -7.602 1.00 83.88 155 ALA A N 1
ATOM 1151 C CA . ALA A 1 155 ? 4.809 -21.731 -6.937 1.00 83.88 155 ALA A CA 1
ATOM 1152 C C . ALA A 1 155 ? 5.773 -21.910 -5.754 1.00 83.88 155 ALA A C 1
ATOM 1154 O O . ALA A 1 155 ? 5.356 -22.348 -4.685 1.00 83.88 155 ALA A O 1
ATOM 1155 N N . VAL A 1 156 ? 7.037 -21.502 -5.914 1.00 86.88 156 VAL A N 1
ATOM 1156 C CA . VAL A 1 156 ? 8.026 -21.547 -4.828 1.00 86.88 156 VAL A CA 1
ATOM 1157 C C . VAL A 1 156 ? 7.625 -20.622 -3.678 1.00 86.88 156 VAL A C 1
ATOM 1159 O O . VAL A 1 156 ? 7.635 -21.056 -2.527 1.00 86.88 156 VAL A O 1
ATOM 1162 N N . MET A 1 157 ? 7.206 -19.382 -3.963 1.00 84.12 157 MET A N 1
ATOM 1163 C CA . MET A 1 157 ? 6.734 -18.480 -2.904 1.00 84.12 157 MET A CA 1
ATOM 1164 C C . MET A 1 157 ? 5.531 -19.051 -2.148 1.00 84.12 157 MET A C 1
ATOM 1166 O O . MET A 1 157 ? 5.491 -18.949 -0.929 1.00 84.12 157 MET A O 1
ATOM 1170 N N . ALA A 1 158 ? 4.588 -19.691 -2.844 1.00 83.38 158 ALA A N 1
ATOM 1171 C CA . ALA A 1 158 ? 3.426 -20.311 -2.209 1.00 83.38 158 ALA A CA 1
ATOM 1172 C C . ALA A 1 158 ? 3.775 -21.540 -1.351 1.00 83.38 158 ALA A C 1
ATOM 1174 O O . ALA A 1 158 ? 3.019 -21.870 -0.451 1.00 83.38 158 ALA A O 1
ATOM 1175 N N . SER A 1 159 ? 4.891 -22.221 -1.633 1.00 84.12 159 SER A N 1
ATOM 1176 C CA . SER A 1 159 ? 5.322 -23.415 -0.889 1.00 84.12 159 SER A CA 1
ATOM 1177 C C . SER A 1 159 ? 6.167 -23.133 0.358 1.00 84.12 159 SER A C 1
ATOM 1179 O O . SER A 1 159 ? 6.326 -24.019 1.192 1.00 84.12 159 SER A O 1
ATOM 1181 N N . ILE A 1 160 ? 6.751 -21.935 0.460 1.00 82.19 160 ILE A N 1
ATOM 1182 C CA . ILE A 1 160 ? 7.563 -21.512 1.616 1.00 82.19 160 ILE A CA 1
ATOM 1183 C C . ILE A 1 160 ? 6.691 -20.839 2.691 1.00 82.19 160 ILE A C 1
ATOM 1185 O O . ILE A 1 160 ? 7.080 -20.809 3.859 1.00 82.19 160 ILE A O 1
ATOM 1189 N N . VAL A 1 161 ? 5.537 -20.297 2.288 1.00 55.69 161 VAL A N 1
ATOM 1190 C CA . VAL A 1 161 ? 4.497 -19.743 3.172 1.00 55.69 161 VAL A CA 1
ATOM 1191 C C . VAL A 1 161 ? 3.684 -20.871 3.793 1.00 55.69 161 VAL A C 1
ATOM 1193 O O . VAL A 1 161 ? 3.411 -20.769 5.008 1.00 55.69 161 VAL A O 1
#

Organism: NCBI:txid215587

pLDDT: mean 85.63, std 7.2, range [55.69, 94.81]

Foldseek 3Di:
DLVVVLLVLLLVLLLLVQAVLVVLVVVLVVLVVPVPPDDPVRSVVVNVVSVVVNVVSVVSSVVSVVSSLCRQQPVVLVVVLVVVLVVLVVVVVVDDPVVCVVVVDDSCCCSVPVSVVVSVVSSVVSNVSSVVSNVVSNLVNLCVPVNPVSVVVVVVVVVVD

Radius of gyration: 24.43 Å; chains: 1; bounding box: 54×36×72 Å

InterPro domains:
  IPR036640 ABC transporter type 1, transmembrane domain superfamily [G3DSA:1.20.1560.10] (1-161)

Secondary structure (DSSP, 8-state):
-HHHHHHHHHHHHHHIIIIIHHHHHHHHHHHHH--TTS-HHHHHHHHHHHHHHHHHHHHHHHHHHHHHIIIIIIIIHHHHHHHHHHHHHHHHTTS-HHHHHHHT--HHHIIIIIHHHHHHHHHHHTTHHHHHHHHHHHHHHHHHHHTHHHHHHHHHHHHH-